Protein AF-A0A544QLA3-F1 (afdb_monomer)

Structure (mmCIF, N/CA/C/O backbone):
data_AF-A0A544QLA3-F1
#
_entry.id   AF-A0A544QLA3-F1
#
loop_
_atom_site.group_PDB
_atom_site.id
_atom_site.type_symbol
_atom_site.label_atom_id
_atom_site.label_alt_id
_atom_site.label_comp_id
_atom_site.label_asym_id
_atom_site.label_entity_id
_atom_site.label_seq_id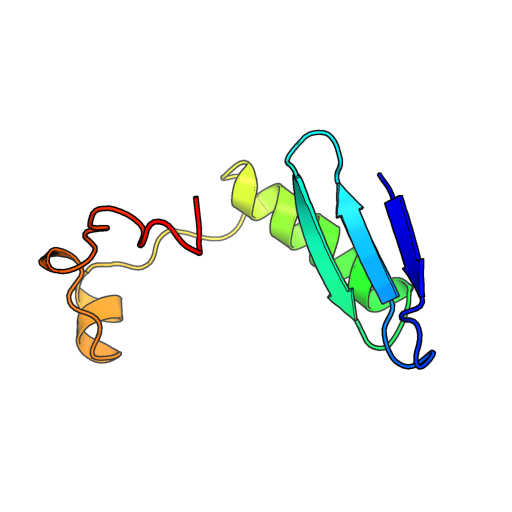
_atom_site.pdbx_PDB_ins_code
_atom_site.Cartn_x
_atom_site.Cartn_y
_atom_site.Cartn_z
_atom_site.occupancy
_atom_site.B_iso_or_equiv
_atom_site.auth_seq_id
_atom_site.auth_comp_id
_atom_site.auth_asym_id
_atom_site.auth_atom_id
_atom_site.pdbx_PDB_model_num
ATOM 1 N N . MET A 1 1 ? 13.720 -0.828 4.812 1.00 92.44 1 MET A N 1
ATOM 2 C CA . MET A 1 1 ? 13.066 -0.783 3.488 1.00 92.44 1 MET A CA 1
ATOM 3 C C . MET A 1 1 ? 13.738 -1.786 2.563 1.00 92.44 1 MET A C 1
ATOM 5 O O . MET A 1 1 ? 14.965 -1.765 2.477 1.00 92.44 1 MET A O 1
ATOM 9 N N . SER A 1 2 ? 12.960 -2.600 1.844 1.00 97.75 2 SER A N 1
ATOM 10 C CA . SER A 1 2 ? 13.444 -3.456 0.752 1.00 97.75 2 SER A CA 1
ATOM 11 C C . SER A 1 2 ? 12.916 -2.985 -0.607 1.00 97.75 2 SER A C 1
ATOM 13 O O . SER A 1 2 ? 11.877 -2.330 -0.693 1.00 97.75 2 SER A O 1
ATOM 15 N N . LEU A 1 3 ? 13.673 -3.280 -1.665 1.00 97.88 3 LEU A N 1
ATOM 16 C CA . LEU A 1 3 ? 13.340 -2.962 -3.051 1.00 97.88 3 LEU A CA 1
ATOM 17 C C . LEU A 1 3 ? 13.836 -4.096 -3.944 1.00 97.88 3 LEU A C 1
ATOM 19 O O . LEU A 1 3 ? 15.040 -4.359 -3.981 1.00 97.88 3 LEU A O 1
ATOM 23 N N . GLU A 1 4 ? 12.932 -4.711 -4.691 1.00 98.31 4 GLU A N 1
ATOM 24 C CA . GLU A 1 4 ? 13.223 -5.865 -5.540 1.00 98.31 4 GLU A CA 1
ATOM 25 C C . GLU A 1 4 ? 12.483 -5.728 -6.875 1.00 98.31 4 GLU A C 1
ATOM 27 O O . GLU A 1 4 ? 11.421 -5.113 -6.947 1.00 98.31 4 GLU A O 1
ATOM 32 N N . LEU A 1 5 ? 13.067 -6.256 -7.950 1.00 98.38 5 LEU A N 1
ATOM 33 C CA . LEU A 1 5 ? 12.358 -6.444 -9.215 1.00 98.38 5 LEU A CA 1
ATOM 34 C C . LEU A 1 5 ? 11.742 -7.847 -9.186 1.00 98.38 5 LEU A C 1
ATOM 36 O O . LEU A 1 5 ? 12.406 -8.775 -8.721 1.00 98.38 5 LEU A O 1
ATOM 40 N N . SER A 1 6 ? 10.506 -7.994 -9.656 1.00 97.88 6 SER A N 1
ATOM 41 C CA . SER A 1 6 ? 9.821 -9.285 -9.741 1.00 97.88 6 SER A CA 1
ATOM 42 C C . SER A 1 6 ? 10.612 -10.308 -10.559 1.00 97.88 6 SER A C 1
ATOM 44 O O . SER A 1 6 ? 11.435 -9.958 -11.408 1.00 97.88 6 SER A O 1
ATOM 46 N N . ASP A 1 7 ? 10.335 -11.593 -10.324 1.00 97.75 7 ASP A N 1
ATOM 47 C CA . ASP A 1 7 ? 11.024 -12.701 -10.998 1.00 97.75 7 ASP A CA 1
ATOM 48 C C . ASP A 1 7 ? 10.869 -12.662 -12.531 1.00 97.75 7 ASP A C 1
ATOM 50 O O . ASP A 1 7 ? 11.768 -13.084 -13.261 1.00 97.75 7 ASP A O 1
ATOM 54 N N . ASP A 1 8 ? 9.739 -12.148 -13.026 1.00 97.12 8 ASP A N 1
ATOM 55 C CA . ASP A 1 8 ? 9.473 -11.920 -14.454 1.00 97.12 8 ASP A CA 1
ATOM 56 C C . ASP A 1 8 ? 10.078 -10.612 -14.997 1.00 97.12 8 ASP A C 1
ATOM 58 O O . ASP A 1 8 ? 10.151 -10.420 -16.212 1.00 97.12 8 ASP A O 1
ATOM 62 N N . GLY A 1 9 ? 10.584 -9.743 -14.121 1.00 97.25 9 GLY A N 1
ATOM 63 C CA . GLY A 1 9 ? 11.209 -8.477 -14.477 1.00 97.25 9 GLY A CA 1
ATOM 64 C C . GLY A 1 9 ? 10.236 -7.346 -14.815 1.00 97.25 9 GLY A C 1
ATOM 65 O O . GLY A 1 9 ? 10.692 -6.314 -15.312 1.00 97.25 9 GLY A O 1
ATOM 66 N N . GLU A 1 10 ? 8.931 -7.523 -14.592 1.00 97.94 10 GLU A N 1
ATOM 67 C CA . GLU A 1 10 ? 7.899 -6.586 -15.052 1.00 97.94 10 GLU A CA 1
ATOM 68 C C . GLU A 1 10 ? 7.542 -5.503 -14.024 1.00 97.94 10 GLU A C 1
ATOM 70 O O . GLU A 1 10 ? 7.192 -4.387 -14.414 1.00 97.94 10 GLU A O 1
ATOM 75 N N . VAL A 1 11 ? 7.664 -5.784 -12.722 1.00 98.38 11 VAL A N 1
ATOM 76 C CA . VAL A 1 11 ? 7.254 -4.855 -11.659 1.00 98.38 11 VAL A CA 1
ATOM 77 C C . VAL A 1 11 ? 8.321 -4.685 -10.585 1.00 98.38 11 VAL A C 1
ATOM 79 O O . VAL A 1 11 ? 9.053 -5.605 -10.226 1.00 98.38 11 VAL A O 1
ATOM 82 N N . TRP A 1 12 ? 8.401 -3.476 -10.043 1.00 98.69 12 TRP A N 1
ATOM 83 C CA . TRP A 1 12 ? 9.185 -3.162 -8.858 1.00 98.69 12 TRP A CA 1
ATOM 84 C C . TRP A 1 12 ? 8.330 -3.332 -7.617 1.00 98.69 12 TRP A C 1
ATOM 86 O O . TRP A 1 12 ? 7.268 -2.728 -7.525 1.00 98.69 12 TRP A O 1
ATOM 96 N N . LEU A 1 13 ? 8.833 -4.095 -6.655 1.00 98.44 13 LEU A N 1
ATOM 97 C CA . LEU A 1 13 ? 8.251 -4.302 -5.338 1.00 98.44 13 LEU A CA 1
ATOM 98 C C . LEU A 1 13 ? 9.042 -3.472 -4.327 1.00 98.44 13 LEU A C 1
ATOM 100 O O . LEU A 1 13 ? 10.268 -3.597 -4.246 1.00 98.44 13 LEU A O 1
ATOM 104 N N . VAL A 1 14 ? 8.363 -2.633 -3.546 1.00 98.50 14 VAL A N 1
ATOM 105 C CA . VAL A 1 14 ? 8.977 -1.895 -2.433 1.00 98.50 14 VAL A CA 1
ATOM 106 C C . VAL A 1 14 ? 8.242 -2.217 -1.147 1.00 98.50 14 VAL A C 1
ATOM 108 O O . VAL A 1 14 ? 7.019 -2.311 -1.134 1.00 98.50 14 VAL A O 1
ATOM 111 N N . ARG A 1 15 ? 8.983 -2.359 -0.050 1.00 98.50 15 ARG A N 1
ATOM 112 C CA . ARG A 1 15 ? 8.414 -2.535 1.285 1.00 98.50 15 ARG A CA 1
ATOM 113 C C . ARG A 1 15 ? 9.089 -1.605 2.276 1.00 98.50 15 ARG A C 1
ATOM 115 O O . ARG A 1 15 ? 10.317 -1.605 2.399 1.00 98.50 15 ARG A O 1
ATOM 122 N N . ASP A 1 16 ? 8.286 -0.874 3.032 1.00 98.50 16 ASP A N 1
ATOM 123 C CA . ASP A 1 16 ? 8.728 -0.279 4.280 1.00 98.50 16 ASP A CA 1
ATOM 124 C C . ASP A 1 16 ? 8.740 -1.355 5.379 1.00 98.50 16 ASP A C 1
ATOM 126 O O . ASP A 1 16 ? 7.750 -2.041 5.622 1.00 98.50 16 ASP A O 1
ATOM 130 N N . GLU A 1 17 ? 9.894 -1.564 6.011 1.00 98.00 17 GLU A N 1
ATOM 131 C CA . GLU A 1 17 ? 10.072 -2.667 6.972 1.00 98.00 17 GLU A CA 1
ATOM 132 C C . GLU A 1 17 ? 9.553 -2.316 8.368 1.00 98.00 17 GLU A C 1
ATOM 134 O O . GLU A 1 17 ? 9.278 -3.220 9.152 1.00 98.00 17 GLU A O 1
ATOM 139 N N . GLU A 1 18 ? 9.426 -1.026 8.680 1.00 97.19 18 GLU A N 1
ATOM 140 C CA . GLU A 1 18 ? 8.948 -0.560 9.980 1.00 97.19 18 GLU A CA 1
ATOM 141 C C . GLU A 1 18 ? 7.430 -0.727 10.102 1.00 97.19 18 GLU A C 1
ATOM 143 O O . GLU A 1 18 ? 6.940 -1.298 11.076 1.00 97.19 18 GLU A O 1
ATOM 148 N N . THR A 1 19 ? 6.689 -0.283 9.088 1.00 97.44 19 THR A N 1
ATOM 149 C CA . THR A 1 19 ? 5.224 -0.392 9.016 1.00 97.44 19 THR A CA 1
ATOM 150 C C . THR A 1 19 ? 4.754 -1.707 8.394 1.00 97.44 19 THR A C 1
ATOM 152 O O . THR A 1 19 ? 3.609 -2.114 8.580 1.00 97.44 19 THR A O 1
ATOM 155 N N . GLY A 1 20 ? 5.622 -2.383 7.635 1.00 97.56 20 GLY A N 1
ATOM 156 C CA . GLY A 1 20 ? 5.272 -3.561 6.844 1.00 97.56 20 GLY A CA 1
ATOM 157 C C . GLY A 1 20 ? 4.495 -3.245 5.562 1.00 97.56 20 GLY A C 1
ATOM 158 O O . GLY A 1 20 ? 4.183 -4.180 4.818 1.00 97.56 20 GLY A O 1
ATOM 159 N N . VAL A 1 21 ? 4.204 -1.970 5.280 1.00 98.19 21 VAL A N 1
ATOM 160 C CA . VAL A 1 21 ? 3.516 -1.526 4.062 1.00 98.19 21 VAL A CA 1
ATOM 161 C C . VAL A 1 21 ? 4.364 -1.868 2.842 1.00 98.19 21 VAL A C 1
ATOM 163 O O . VAL A 1 21 ? 5.582 -1.691 2.840 1.00 98.19 21 VAL A O 1
ATOM 166 N N . ALA A 1 22 ? 3.716 -2.371 1.796 1.00 98.00 22 ALA A N 1
ATOM 167 C CA . ALA A 1 22 ? 4.364 -2.691 0.536 1.00 98.00 22 ALA A CA 1
ATOM 168 C C . ALA A 1 22 ? 3.538 -2.185 -0.644 1.00 98.00 22 ALA A C 1
ATOM 170 O O . ALA A 1 22 ? 2.308 -2.180 -0.593 1.00 98.00 22 ALA A O 1
ATOM 171 N N . THR A 1 23 ? 4.232 -1.785 -1.702 1.00 98.31 23 THR A N 1
ATOM 172 C CA . THR A 1 23 ? 3.659 -1.278 -2.949 1.00 98.31 23 THR A CA 1
ATOM 173 C C . THR A 1 23 ? 4.382 -1.877 -4.145 1.00 98.31 23 THR A C 1
ATOM 175 O O . THR A 1 23 ? 5.508 -2.373 -4.040 1.00 98.31 23 THR A O 1
ATOM 178 N N . GLU A 1 24 ? 3.722 -1.823 -5.297 1.00 98.19 24 GLU A N 1
ATOM 179 C CA . GLU A 1 24 ? 4.276 -2.258 -6.573 1.00 98.19 24 GLU A CA 1
ATOM 180 C C . GLU A 1 24 ? 4.125 -1.172 -7.641 1.00 98.19 24 GLU A C 1
ATOM 182 O O . GLU A 1 24 ? 3.260 -0.302 -7.540 1.00 98.19 24 GLU A O 1
ATOM 187 N N . GLY A 1 25 ? 4.968 -1.207 -8.671 1.00 98.12 25 GLY A N 1
ATOM 188 C CA . GLY A 1 25 ? 4.847 -0.312 -9.820 1.00 98.12 25 GLY A CA 1
ATOM 189 C C . GLY A 1 25 ? 5.666 -0.778 -11.018 1.00 98.12 25 GLY A C 1
ATOM 190 O O . GLY A 1 25 ? 6.723 -1.383 -10.859 1.00 98.12 25 GLY A O 1
ATOM 191 N N . GLU A 1 26 ? 5.214 -0.449 -12.231 1.00 98.12 26 GLU A N 1
ATOM 192 C CA . GLU A 1 26 ? 5.908 -0.792 -13.490 1.00 98.12 26 GLU A CA 1
ATOM 193 C C . GLU A 1 26 ? 7.303 -0.149 -13.566 1.00 98.12 26 GLU A C 1
ATOM 195 O O . GLU A 1 26 ? 8.204 -0.602 -14.271 1.00 98.12 26 GLU A O 1
ATOM 200 N N . THR A 1 27 ? 7.508 0.929 -12.806 1.00 98.38 27 THR A N 1
ATOM 201 C CA . THR A 1 27 ? 8.808 1.572 -12.650 1.00 98.38 27 THR A CA 1
ATOM 202 C C . THR A 1 27 ? 9.196 1.675 -11.184 1.00 98.38 27 THR A C 1
ATOM 204 O O . THR A 1 27 ? 8.356 1.851 -10.302 1.00 98.38 27 THR A O 1
ATOM 207 N N . ARG A 1 28 ? 10.510 1.672 -10.930 1.00 98.06 28 ARG A N 1
ATOM 208 C CA . ARG A 1 28 ? 11.070 1.894 -9.591 1.00 98.06 28 ARG A CA 1
ATOM 209 C C . ARG A 1 28 ? 10.548 3.183 -8.958 1.00 98.06 28 ARG A C 1
ATOM 211 O O . ARG A 1 28 ? 10.321 3.223 -7.757 1.00 98.06 28 ARG A O 1
ATOM 218 N N . GLN A 1 29 ? 10.420 4.242 -9.758 1.00 98.50 29 GLN A N 1
ATOM 219 C CA . GLN A 1 29 ? 9.953 5.539 -9.281 1.00 98.50 29 GLN A CA 1
ATOM 220 C C . GLN A 1 29 ? 8.488 5.469 -8.852 1.00 98.50 29 GLN A C 1
ATOM 222 O O . GLN A 1 29 ? 8.181 5.869 -7.739 1.00 98.50 29 GLN A O 1
ATOM 227 N N . GLN A 1 30 ? 7.623 4.895 -9.687 1.00 98.44 30 GLN A N 1
ATOM 228 C CA . GLN A 1 30 ? 6.206 4.735 -9.368 1.00 98.44 30 GLN A CA 1
ATOM 229 C C . GLN A 1 30 ? 6.000 3.920 -8.088 1.00 98.44 30 GLN A C 1
ATOM 231 O O . GLN A 1 30 ? 5.225 4.320 -7.229 1.00 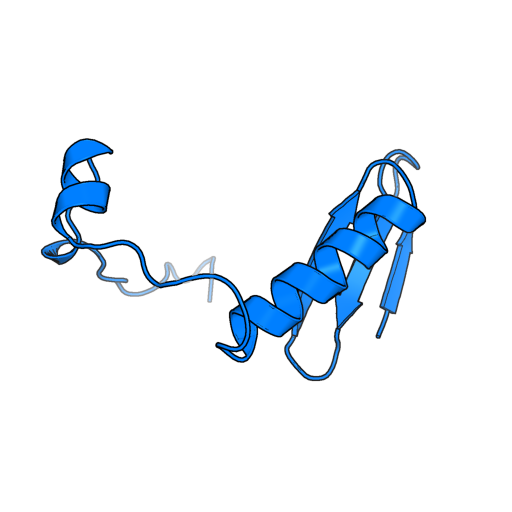98.44 30 GLN A O 1
ATOM 236 N N . ALA A 1 31 ? 6.723 2.808 -7.935 1.00 98.31 31 ALA A N 1
ATOM 237 C CA . ALA A 1 31 ? 6.599 1.960 -6.755 1.00 98.31 31 ALA A CA 1
ATOM 238 C C . ALA A 1 31 ? 7.008 2.707 -5.465 1.00 98.31 31 ALA A C 1
ATOM 240 O O . ALA A 1 31 ? 6.346 2.573 -4.437 1.00 98.31 31 ALA A O 1
ATOM 241 N N . LEU A 1 32 ? 8.058 3.542 -5.533 1.00 98.38 32 LEU A N 1
ATOM 242 C CA . LEU A 1 32 ? 8.498 4.396 -4.421 1.00 98.38 32 LEU A CA 1
ATOM 243 C C . LEU A 1 32 ? 7.514 5.533 -4.117 1.00 98.38 32 LEU A C 1
ATOM 245 O O . LEU A 1 32 ? 7.206 5.753 -2.954 1.00 98.38 32 LEU A O 1
ATOM 249 N N . GLU A 1 33 ? 6.997 6.222 -5.137 1.00 98.00 33 GLU A N 1
ATOM 250 C CA . GLU A 1 33 ? 5.999 7.288 -4.956 1.00 98.00 33 GLU A CA 1
ATOM 251 C C . GLU A 1 33 ? 4.718 6.738 -4.312 1.00 98.00 33 GLU A C 1
ATOM 253 O O . GLU A 1 33 ? 4.190 7.325 -3.373 1.00 98.00 33 GLU A O 1
ATOM 258 N N . MET A 1 34 ? 4.268 5.555 -4.745 1.00 97.75 34 MET A N 1
ATOM 2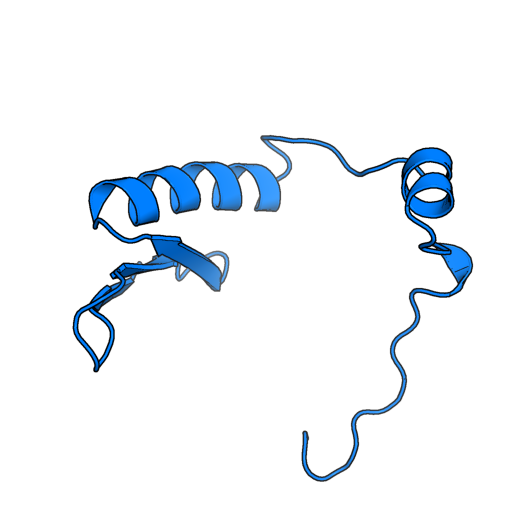59 C CA . MET A 1 34 ? 3.142 4.871 -4.112 1.00 97.75 34 MET A CA 1
ATOM 260 C C . MET A 1 34 ? 3.440 4.463 -2.667 1.00 97.75 34 MET A C 1
ATOM 262 O O . MET A 1 34 ? 2.525 4.462 -1.844 1.00 97.75 34 MET A O 1
ATOM 266 N N . LEU A 1 35 ? 4.689 4.096 -2.349 1.00 98.12 35 LEU A N 1
ATOM 267 C CA . LEU A 1 35 ? 5.064 3.719 -0.986 1.00 98.12 35 LEU A CA 1
ATOM 268 C C . LEU A 1 35 ? 4.927 4.905 -0.030 1.00 98.12 35 LEU A C 1
ATOM 270 O O . LEU A 1 35 ? 4.374 4.730 1.052 1.00 98.12 35 LEU A O 1
ATOM 274 N N . ASP A 1 36 ? 5.387 6.092 -0.431 1.00 97.81 36 ASP A N 1
ATOM 275 C CA . ASP A 1 36 ? 5.289 7.301 0.392 1.00 97.81 36 ASP A CA 1
ATOM 276 C C . ASP A 1 36 ? 3.821 7.619 0.735 1.00 97.81 36 ASP A C 1
ATOM 278 O O . ASP A 1 36 ? 3.481 7.812 1.907 1.00 97.81 36 ASP A O 1
ATOM 282 N N . ASP A 1 37 ? 2.931 7.579 -0.263 1.00 97.06 37 ASP A N 1
ATOM 283 C CA . ASP A 1 37 ? 1.493 7.797 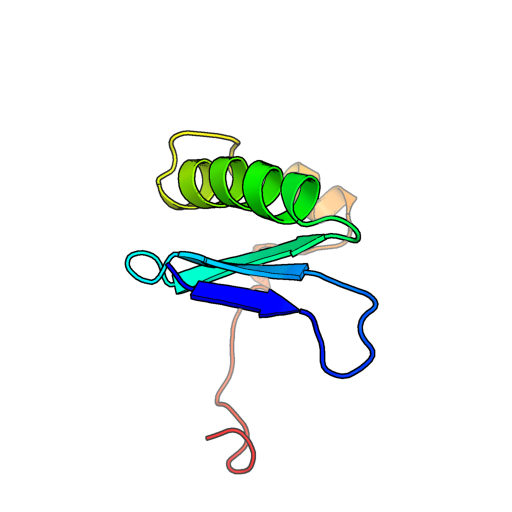-0.069 1.00 97.06 37 ASP A CA 1
ATOM 284 C C . ASP A 1 37 ? 0.860 6.722 0.832 1.00 97.06 37 ASP A C 1
ATOM 286 O O . ASP A 1 37 ? 0.070 7.031 1.729 1.00 97.06 37 ASP A O 1
ATOM 290 N N . ALA A 1 38 ? 1.213 5.449 0.623 1.00 97.06 38 ALA A N 1
ATOM 291 C CA . ALA A 1 38 ? 0.670 4.333 1.392 1.00 97.06 38 ALA A CA 1
ATOM 292 C C . ALA A 1 38 ? 1.134 4.348 2.857 1.00 97.06 38 ALA A C 1
ATOM 294 O O . ALA A 1 38 ? 0.342 4.057 3.754 1.00 97.06 38 ALA A O 1
ATOM 295 N N . VAL A 1 39 ? 2.390 4.719 3.121 1.00 97.81 39 VAL A N 1
ATOM 296 C CA . VAL A 1 39 ? 2.924 4.877 4.482 1.00 97.81 39 VAL A CA 1
ATOM 297 C C . VAL A 1 39 ? 2.263 6.064 5.183 1.00 97.81 39 VAL A C 1
ATOM 299 O O . VAL A 1 39 ? 1.847 5.934 6.335 1.00 97.81 39 VAL A O 1
ATOM 302 N N . ALA A 1 40 ? 2.085 7.195 4.495 1.00 97.44 40 ALA A N 1
ATOM 303 C CA . ALA A 1 40 ? 1.351 8.331 5.049 1.00 97.44 40 ALA A CA 1
ATOM 304 C C . ALA A 1 40 ? -0.104 7.952 5.384 1.00 97.44 40 ALA A C 1
ATOM 306 O O . ALA A 1 40 ? -0.608 8.307 6.450 1.00 97.44 40 ALA A O 1
ATOM 307 N N . ALA A 1 41 ? -0.770 7.176 4.523 1.00 96.19 41 ALA A N 1
ATOM 308 C CA . ALA A 1 41 ? -2.111 6.661 4.793 1.00 96.19 41 ALA A CA 1
ATOM 309 C C . ALA A 1 41 ? -2.141 5.693 5.989 1.00 96.19 41 ALA A C 1
ATOM 311 O O . ALA A 1 41 ? -3.011 5.815 6.850 1.00 96.19 41 ALA A O 1
ATOM 312 N N . TYR A 1 42 ? -1.168 4.782 6.092 1.00 96.00 42 TYR A N 1
ATOM 313 C CA . TYR A 1 42 ? -1.024 3.863 7.227 1.00 96.00 42 TYR A CA 1
ATOM 314 C C . TYR A 1 42 ? -0.864 4.608 8.560 1.00 96.00 42 TYR A C 1
ATOM 316 O O . TYR A 1 42 ? -1.471 4.236 9.562 1.00 96.00 42 TYR A O 1
ATOM 324 N N . ASN A 1 43 ? -0.100 5.702 8.560 1.00 95.94 43 ASN A N 1
ATOM 325 C CA . ASN A 1 43 ? 0.101 6.551 9.735 1.00 95.94 43 ASN A CA 1
ATOM 326 C C . ASN A 1 43 ? -1.085 7.492 10.027 1.00 95.94 43 ASN A C 1
ATOM 328 O O . ASN A 1 43 ? -1.061 8.218 11.021 1.00 95.94 43 ASN A O 1
ATOM 332 N N . GLY A 1 44 ? -2.126 7.498 9.185 1.00 95.69 44 GLY A N 1
ATOM 333 C CA . GLY A 1 44 ? -3.263 8.4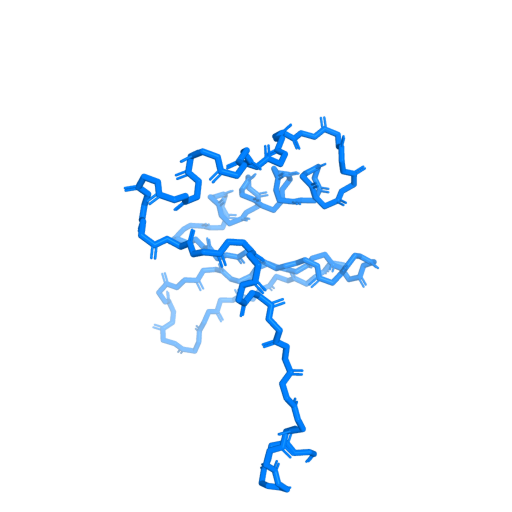15 9.302 1.00 95.69 44 GLY A CA 1
ATOM 334 C C . GLY A 1 44 ? -2.926 9.871 8.955 1.00 95.69 44 GLY A C 1
ATOM 335 O O . GLY A 1 44 ? -3.653 10.785 9.343 1.00 95.69 44 GLY A O 1
ATOM 336 N N . GLU A 1 45 ? -1.822 10.100 8.245 1.00 97.31 45 GLU A N 1
ATOM 337 C CA . GLU A 1 45 ? -1.342 11.418 7.815 1.00 97.31 45 GLU A CA 1
ATOM 338 C C . GLU A 1 45 ? -1.897 11.821 6.439 1.00 97.31 45 GLU A C 1
ATOM 340 O O . GLU A 1 45 ? -1.909 13.006 6.096 1.00 97.31 45 GLU A O 1
ATOM 345 N N . ALA A 1 46 ? -2.384 10.850 5.660 1.00 95.50 46 ALA A N 1
ATOM 346 C CA . ALA A 1 46 ? -2.997 11.050 4.352 1.00 95.50 46 ALA A CA 1
ATOM 347 C C . ALA A 1 46 ? -4.263 10.198 4.169 1.00 95.50 46 ALA A C 1
ATOM 349 O O . ALA A 1 46 ? -4.468 9.185 4.834 1.00 95.50 46 ALA A O 1
ATOM 350 N N . GLY A 1 47 ? -5.117 10.610 3.228 1.00 90.75 47 GLY A N 1
ATOM 351 C CA . GLY A 1 47 ? -6.392 9.946 2.962 1.00 90.75 47 GLY A CA 1
ATOM 352 C C . GLY A 1 47 ? -7.431 10.161 4.066 1.00 90.75 47 GLY A C 1
ATOM 353 O O . GLY A 1 47 ? -7.324 11.059 4.900 1.00 90.75 47 GLY A O 1
ATOM 354 N N . ARG A 1 48 ? -8.494 9.359 4.019 1.00 93.81 48 ARG A N 1
ATOM 355 C CA . ARG A 1 48 ? -9.512 9.267 5.067 1.00 93.81 48 ARG A CA 1
ATOM 356 C C . ARG A 1 48 ? -10.181 7.906 5.006 1.00 93.81 48 ARG A C 1
ATOM 358 O O . ARG A 1 48 ? -10.227 7.286 3.944 1.00 93.81 48 ARG A O 1
ATOM 365 N N . GLU A 1 49 ? -10.762 7.498 6.121 1.00 90.94 49 GLU A N 1
ATOM 366 C CA . GLU A 1 49 ? -11.657 6.351 6.142 1.00 90.94 49 GLU A CA 1
ATOM 367 C C . GLU A 1 49 ? -12.891 6.629 5.250 1.00 90.94 49 GLU A C 1
ATOM 369 O O . GLU A 1 49 ? -13.407 7.762 5.233 1.00 90.94 49 GLU A O 1
ATOM 374 N N . PRO A 1 50 ? -13.339 5.649 4.444 1.00 93.62 50 PRO A N 1
ATOM 375 C CA . PRO A 1 50 ? -14.613 5.748 3.745 1.00 93.62 50 PRO A CA 1
ATOM 376 C C . PRO A 1 50 ? -15.763 5.771 4.756 1.00 93.62 50 PRO A C 1
ATOM 378 O O . PRO A 1 50 ? -15.677 5.190 5.833 1.00 93.62 50 PRO A O 1
ATOM 381 N N . THR A 1 51 ? -16.852 6.454 4.416 1.00 95.94 51 THR A N 1
ATOM 382 C CA . THR A 1 51 ? -18.059 6.432 5.251 1.00 95.94 51 THR A CA 1
ATOM 383 C C . THR A 1 51 ? -18.880 5.171 4.977 1.00 95.94 51 THR A C 1
ATOM 385 O O . THR A 1 51 ? -18.833 4.620 3.876 1.00 95.94 51 THR A O 1
ATOM 388 N N . ASP A 1 52 ? -19.707 4.753 5.937 1.00 96.44 52 ASP A N 1
ATOM 389 C CA . A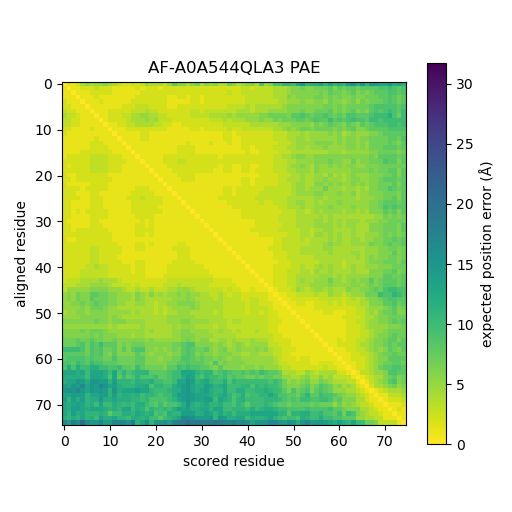SP A 1 52 ? -20.629 3.624 5.754 1.00 96.44 52 ASP A CA 1
ATOM 390 C C . ASP A 1 52 ? -21.549 3.780 4.533 1.00 96.44 52 ASP A C 1
ATOM 392 O O . ASP A 1 52 ? -21.938 2.793 3.915 1.00 96.44 52 ASP A O 1
ATOM 396 N N . GLU A 1 53 ? -21.943 5.011 4.198 1.00 97.38 53 GLU A N 1
ATOM 397 C CA . GLU A 1 53 ? -22.776 5.291 3.024 1.00 97.38 53 GLU A CA 1
ATOM 398 C C . GLU A 1 53 ? -22.011 5.003 1.729 1.00 97.38 53 GLU A C 1
ATOM 400 O O . GLU A 1 53 ? -22.519 4.279 0.877 1.00 97.38 53 GLU A O 1
ATOM 405 N N . GLU A 1 54 ? -20.761 5.464 1.626 1.00 97.69 54 GLU A N 1
ATOM 406 C CA . GLU A 1 54 ? -19.895 5.209 0.466 1.00 97.69 54 GLU A CA 1
ATOM 407 C C . GLU A 1 54 ? -19.615 3.712 0.282 1.00 97.69 54 GLU A C 1
ATOM 409 O O . GLU A 1 54 ? -19.649 3.203 -0.838 1.00 97.69 54 GLU A O 1
ATOM 414 N N . LEU A 1 55 ? -19.390 2.982 1.380 1.00 96.44 55 LEU A N 1
ATOM 415 C CA . LEU A 1 55 ? -19.220 1.529 1.339 1.00 96.44 55 LEU A CA 1
ATOM 416 C C . LEU A 1 55 ? -20.486 0.838 0.814 1.00 96.44 55 LEU A C 1
ATOM 418 O O . LEU A 1 55 ? -20.407 0.028 -0.114 1.00 96.44 55 LEU A O 1
ATOM 422 N N . ARG A 1 56 ? -21.664 1.210 1.334 1.00 96.31 56 ARG A N 1
ATOM 423 C CA . ARG A 1 56 ? -22.948 0.631 0.906 1.00 96.31 56 ARG A CA 1
ATOM 424 C C . ARG A 1 56 ? -23.274 0.953 -0.552 1.00 96.31 56 ARG A C 1
ATOM 426 O O . ARG A 1 56 ? -23.789 0.084 -1.253 1.00 96.31 56 ARG A O 1
ATOM 433 N N . GLU A 1 57 ? -22.944 2.150 -1.039 1.00 98.00 57 GLU A N 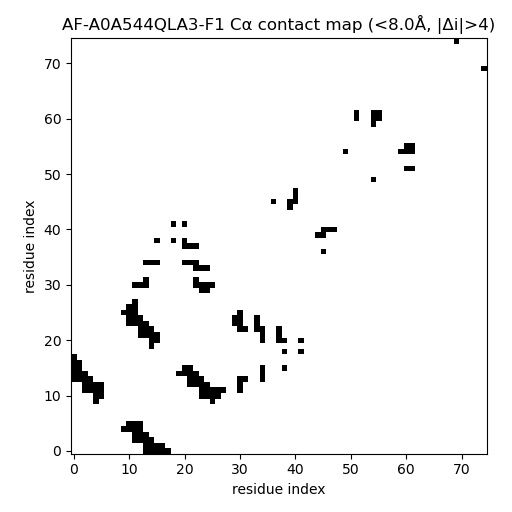1
ATOM 434 C CA . GLU A 1 57 ? -23.070 2.507 -2.461 1.00 98.00 57 GLU A CA 1
ATOM 435 C C . GLU A 1 57 ? -22.205 1.617 -3.366 1.00 98.00 57 GLU A C 1
ATOM 437 O O . GLU A 1 57 ? -22.618 1.269 -4.474 1.00 98.00 57 GLU A O 1
ATOM 442 N N . MET A 1 58 ? -21.037 1.189 -2.880 1.00 96.62 58 MET A N 1
ATOM 443 C CA . MET A 1 58 ? -20.159 0.234 -3.562 1.00 96.62 58 MET A CA 1
ATOM 444 C C . MET A 1 58 ? -20.583 -1.235 -3.379 1.00 96.62 58 MET A C 1
ATOM 446 O O . MET A 1 58 ? -19.921 -2.133 -3.902 1.00 96.62 58 MET A O 1
ATOM 450 N N . GLY A 1 59 ? -21.686 -1.497 -2.671 1.00 96.12 59 GLY A N 1
ATOM 451 C CA . GLY A 1 59 ? -22.179 -2.847 -2.388 1.00 96.12 59 GLY A CA 1
ATOM 452 C C . GLY A 1 59 ? -21.420 -3.567 -1.272 1.00 96.12 59 GLY A C 1
ATOM 453 O O . GLY A 1 59 ? -21.499 -4.791 -1.184 1.00 96.12 59 GLY A O 1
ATOM 454 N N . VAL A 1 60 ? -20.686 -2.828 -0.439 1.00 95.56 60 VAL A N 1
ATOM 455 C CA . VAL A 1 60 ? -19.978 -3.344 0.735 1.00 95.56 60 VAL A CA 1
ATOM 456 C C . VAL A 1 60 ? -20.788 -3.002 1.982 1.00 95.56 60 VAL A C 1
ATOM 458 O O . VAL A 1 60 ? -21.020 -1.829 2.268 1.00 95.56 60 VAL A O 1
ATOM 461 N N . ASP A 1 61 ? -21.217 -4.014 2.736 1.00 94.75 61 ASP A N 1
ATOM 462 C CA . ASP A 1 61 ? -21.851 -3.795 4.037 1.00 94.75 61 ASP A CA 1
ATOM 463 C C . ASP A 1 61 ? -20.773 -3.705 5.135 1.00 94.75 61 ASP A C 1
ATOM 465 O O . ASP A 1 61 ? -20.109 -4.710 5.411 1.00 94.75 61 ASP A O 1
ATOM 469 N N . PRO A 1 62 ? -20.559 -2.529 5.762 1.00 92.38 62 PRO A N 1
ATOM 470 C CA . PRO A 1 62 ? -19.565 -2.388 6.825 1.00 92.38 62 PRO A CA 1
ATOM 471 C C . PRO A 1 62 ? -19.857 -3.280 8.039 1.00 92.38 62 PRO A C 1
ATOM 473 O O . PRO A 1 62 ? -18.917 -3.710 8.707 1.00 92.38 62 PRO A O 1
ATOM 476 N N . ASP A 1 63 ? -21.126 -3.610 8.301 1.00 91.56 63 ASP A N 1
ATOM 477 C CA . ASP A 1 63 ? -21.515 -4.456 9.433 1.00 91.56 63 ASP A CA 1
ATOM 478 C C . ASP A 1 63 ? -21.185 -5.947 9.191 1.00 91.56 63 ASP A C 1
ATOM 480 O O . ASP A 1 63 ? -21.079 -6.726 10.142 1.00 91.56 63 ASP A O 1
ATOM 484 N N . GLU A 1 64 ? -20.963 -6.352 7.933 1.00 90.31 64 GLU A N 1
ATOM 485 C CA . GLU A 1 64 ? -20.550 -7.714 7.557 1.00 90.31 64 GLU A CA 1
ATOM 486 C C . GLU A 1 64 ? -19.023 -7.893 7.481 1.00 90.31 64 GLU A C 1
ATOM 488 O O . GLU A 1 64 ? -18.546 -8.994 7.189 1.00 90.31 64 GLU A O 1
ATOM 493 N N . ASN A 1 65 ? -18.232 -6.856 7.789 1.00 84.00 65 ASN A N 1
ATOM 494 C CA . ASN A 1 65 ? -16.767 -6.913 7.784 1.00 84.00 65 ASN A CA 1
ATOM 495 C C . ASN A 1 65 ? -16.214 -7.674 9.004 1.00 84.00 65 ASN A C 1
ATOM 497 O O . ASN A 1 65 ? -15.586 -7.119 9.907 1.00 84.00 65 ASN A O 1
ATOM 501 N N . THR A 1 66 ? -16.483 -8.975 9.043 1.00 84.06 66 THR A N 1
ATOM 502 C CA . THR A 1 66 ? -16.039 -9.894 10.090 1.00 84.06 66 THR A CA 1
ATOM 503 C C . THR A 1 66 ? -15.117 -10.950 9.494 1.00 84.06 66 THR A C 1
ATOM 505 O O . THR A 1 66 ? -15.365 -11.480 8.411 1.00 84.06 66 THR A O 1
ATOM 508 N N . SER A 1 67 ? -14.038 -11.282 10.200 1.00 81.69 67 SER A N 1
ATOM 509 C CA . SER A 1 67 ? -13.189 -12.422 9.859 1.00 81.69 67 SER A CA 1
ATOM 510 C C . SER A 1 67 ? -13.548 -13.620 10.740 1.00 81.69 67 SER A C 1
ATOM 512 O O . SER A 1 67 ? -13.732 -13.500 11.952 1.00 81.69 67 SER A O 1
ATOM 514 N N . GLY A 1 68 ? -13.697 -14.788 10.114 1.00 85.69 6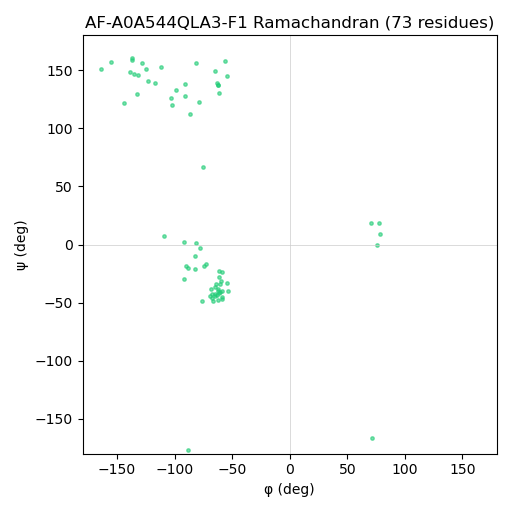8 GLY A N 1
ATOM 515 C CA . GLY A 1 68 ? -13.865 -16.063 10.810 1.00 85.69 68 GLY A CA 1
ATOM 516 C C . GLY A 1 68 ? -12.526 -16.731 11.134 1.00 85.69 68 GLY A C 1
ATOM 517 O O . GLY A 1 68 ? -11.456 -16.205 10.837 1.00 85.69 68 GLY A O 1
ATOM 518 N N . GLU A 1 69 ? -12.590 -17.936 11.703 1.00 90.88 69 GLU A N 1
ATOM 519 C CA . GLU A 1 69 ? -11.410 -18.791 11.873 1.00 90.88 69 GLU A CA 1
ATOM 520 C C . GLU A 1 69 ? -10.794 -19.148 10.513 1.00 90.88 69 GLU A C 1
ATOM 522 O O . GLU A 1 69 ? -11.489 -19.616 9.604 1.00 90.88 69 GLU A O 1
ATOM 527 N N . LEU A 1 70 ? -9.477 -18.963 10.385 1.00 91.50 70 LEU A N 1
ATOM 528 C CA . LEU A 1 70 ? -8.743 -19.390 9.198 1.00 91.50 70 LEU A CA 1
ATOM 529 C C . LEU A 1 70 ? -8.823 -20.923 9.057 1.00 91.50 70 LEU A C 1
ATOM 531 O O . LEU A 1 70 ? -8.689 -21.643 10.052 1.00 91.50 70 LEU A O 1
ATOM 535 N N . PRO A 1 71 ? -9.008 -21.458 7.839 1.00 90.56 71 PRO A N 1
ATOM 536 C CA . PRO A 1 71 ? -8.831 -22.882 7.572 1.00 90.56 71 PRO A CA 1
ATOM 537 C C . PRO A 1 71 ? -7.444 -23.362 8.021 1.00 90.56 71 PRO A C 1
ATOM 539 O O . PRO A 1 71 ? -6.471 -22.638 7.844 1.00 90.56 71 PRO A O 1
ATOM 542 N N . ASP A 1 72 ? -7.318 -24.599 8.514 1.00 92.12 72 ASP A N 1
ATOM 543 C CA . ASP A 1 72 ? -6.029 -25.127 9.009 1.00 92.12 72 ASP A CA 1
ATOM 544 C C . ASP A 1 72 ? -4.912 -25.137 7.949 1.00 92.12 72 ASP A C 1
ATOM 546 O O . ASP A 1 72 ? -3.739 -25.097 8.293 1.00 92.12 72 ASP A O 1
ATOM 550 N N . ILE A 1 73 ? -5.263 -25.161 6.659 1.00 92.88 73 ILE A N 1
ATOM 551 C CA . ILE A 1 73 ? -4.300 -25.063 5.549 1.00 92.88 73 ILE A CA 1
ATOM 552 C C . ILE A 1 73 ? -3.711 -23.650 5.375 1.00 92.88 73 ILE A C 1
ATOM 554 O O . ILE A 1 73 ? -2.706 -23.494 4.690 1.00 92.88 73 ILE A O 1
ATOM 558 N N . LEU A 1 74 ? -4.351 -22.633 5.963 1.00 89.56 74 LEU A N 1
ATOM 559 C CA . LEU A 1 74 ? -3.942 -21.224 5.938 1.00 89.56 74 LEU A CA 1
ATOM 560 C C . LEU A 1 74 ? -3.427 -20.735 7.307 1.00 89.56 74 LEU A C 1
ATOM 562 O O . LEU A 1 74 ? -3.226 -19.532 7.471 1.00 89.56 74 LEU A O 1
ATOM 566 N N . LYS A 1 75 ? -3.267 -21.637 8.285 1.00 76.38 75 LYS A N 1
ATOM 567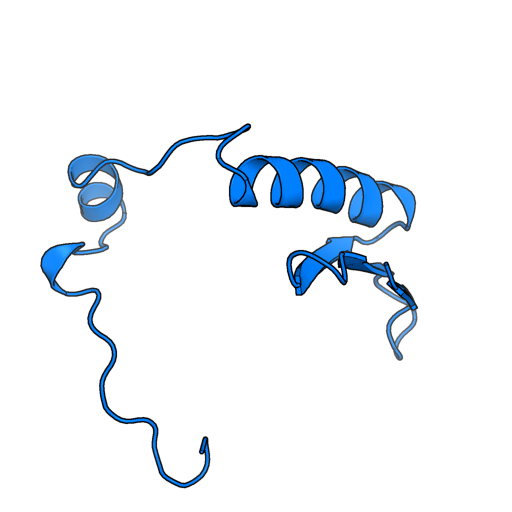 C CA . LYS A 1 75 ? -2.655 -21.351 9.591 1.00 76.38 75 LYS A CA 1
ATOM 568 C C . LYS A 1 75 ? -1.145 -21.565 9.571 1.00 76.38 75 LYS A C 1
ATOM 570 O O . LYS A 1 75 ? -0.677 -22.438 8.806 1.00 76.38 75 LYS A O 1
#

Mean predicted aligned error: 4.58 Å

Foldseek 3Di:
DDWDQDPVRQKIKDADPVLRDIAIDSDPVVRVVVSVQRVCVSVVNDDDDDDCVRCVVVVHHPVPPDDDDDDPVRD

Nearest PDB structures (foldseek):
  2yzt-assembly1_A-2  TM=7.582E-01  e=4.746E-02  Thermus thermophilus HB8
  2dmy-assembly1_A  TM=5.596E-01  e=2.428E+00  Homo sapiens
  6b4v-assembly1_JA  TM=4.993E-01  e=1.842E+00  Escherichia coli
  3n58-assembly1_A  TM=3.633E-01  e=7.327E+00  Brucella abortus 2308

Secondary structure (DSSP, 8-state):
-EEEE-TTSS-EEEE-TTT--EEEESSHHHHHHHHHHHHHHHTTSSS-PPPHHHHHHTT--GGG----PPPGGG-

Sequence (75 aa):
MSLELSDDGEVWLVRDEETGVATEGETRQQALEMLDDAVAAYNGEAGREPTDEELREMGVDPDENTSGELPDILK

Radius of gyration: 16.36 Å; Cα contacts (8 Å, |Δi|>4): 89; chains: 1; bounding box: 36×36×27 Å

InterPro domains:
  IPR055811 Protein of unknown function DUF7387 [PF24113] (8-74)

Solvent-accessible surface area (backbone atoms only — not comparable to full-atom values): 4622 Å² total; per-residue (Å²): 103,54,76,48,68,42,96,87,65,64,35,20,40,32,31,42,66,88,83,64,50,68,30,64,21,79,39,67,64,53,6,50,56,48,36,56,55,51,50,33,36,72,73,68,74,36,89,76,84,80,51,68,66,61,36,44,76,73,74,39,60,74,91,68,76,72,85,75,86,75,56,79,91,76,103

Organism: NCBI:txid2511997

pLDDT: mean 95.39, std 4.34, range [76.38, 98.69]